Protein AF-A0A7Y3F2E5-F1 (afdb_monomer)

Secondary structure (DSSP, 8-state):
-HHHHHHHHHHHTTHHHHHHHHHHT----PPPPP--HHHHGGG---SSTT--------TTSSSS-----B-TT--B-

Radius of gyration: 27.79 Å; Cα contacts (8 Å, |Δi|>4): 20; chains: 1; bounding box: 28×23×89 Å

Solvent-accessible surface area (backbone atoms only — not comparable to full-atom values): 5383 Å² total; per-residue (Å²): 119,74,64,60,57,56,48,50,54,57,54,61,67,46,48,66,57,53,51,50,51,57,63,72,67,74,77,82,80,74,79,80,78,88,67,55,77,79,57,47,62,75,70,66,83,72,97,46,92,89,64,84,86,81,90,86,78,51,78,88,82,48,76,89,82,86,75,76,47,69,50,99,85,70,48,84,81

Mean predicted aligned error: 11.4 Å

Structure (mmCIF, N/CA/C/O backbone):
data_AF-A0A7Y3F2E5-F1
#
_entry.id   AF-A0A7Y3F2E5-F1
#
loop_
_atom_site.group_PDB
_atom_site.id
_atom_site.type_symbol
_atom_site.label_atom_id
_atom_site.label_alt_id
_atom_site.label_comp_id
_atom_site.label_asym_id
_atom_site.label_entity_id
_atom_site.label_seq_id
_atom_site.pdbx_PDB_ins_code
_atom_site.Cartn_x
_atom_site.Cartn_y
_atom_site.Cartn_z
_atom_site.occupancy
_atom_site.B_iso_or_equiv
_atom_site.auth_seq_id
_atom_site.auth_comp_id
_atom_site.auth_asym_id
_atom_site.auth_atom_id
_atom_site.pdbx_PDB_model_num
ATOM 1 N N . MET A 1 1 ? -16.856 0.255 66.730 1.00 59.03 1 MET A N 1
ATOM 2 C CA . MET A 1 1 ? -15.850 1.125 66.077 1.00 59.03 1 MET A CA 1
ATOM 3 C C . MET A 1 1 ? -14.802 0.344 65.271 1.00 59.03 1 MET A C 1
ATOM 5 O O . MET A 1 1 ? -14.693 0.574 64.080 1.00 59.03 1 MET A O 1
ATOM 9 N N . PHE A 1 2 ? -14.106 -0.654 65.838 1.00 59.84 2 PHE A N 1
ATOM 10 C CA . PHE A 1 2 ? -13.062 -1.445 65.139 1.00 59.84 2 PHE A CA 1
ATOM 11 C C . PHE A 1 2 ? -13.519 -2.323 63.950 1.00 59.84 2 PHE A C 1
ATOM 13 O O . PHE A 1 2 ? -12.685 -2.808 63.185 1.00 59.84 2 PHE A O 1
ATOM 20 N N . ARG A 1 3 ? -14.828 -2.553 63.787 1.00 63.41 3 ARG A N 1
ATOM 21 C CA . ARG A 1 3 ? -15.394 -3.384 62.710 1.00 63.41 3 ARG A CA 1
ATOM 22 C C . ARG A 1 3 ? -15.351 -2.681 61.346 1.00 63.41 3 ARG A C 1
ATOM 24 O O . ARG A 1 3 ? -15.048 -3.331 60.352 1.00 63.41 3 ARG A O 1
ATOM 31 N N . GLU A 1 4 ? -15.548 -1.363 61.336 1.00 65.38 4 GLU A N 1
ATOM 32 C CA . GLU A 1 4 ? -15.518 -0.510 60.136 1.00 65.38 4 GLU A CA 1
ATOM 33 C C . GLU A 1 4 ? -14.104 -0.414 59.537 1.00 65.38 4 GLU A C 1
ATOM 35 O O . GLU A 1 4 ? -13.915 -0.506 58.329 1.00 65.38 4 GLU A O 1
ATOM 40 N N . ILE A 1 5 ? -13.077 -0.343 60.391 1.00 68.12 5 ILE A N 1
ATOM 41 C CA . ILE A 1 5 ? -11.669 -0.250 59.966 1.00 68.12 5 ILE A CA 1
ATOM 42 C C . ILE A 1 5 ? -11.186 -1.575 59.354 1.00 68.12 5 ILE A C 1
ATOM 44 O O . ILE A 1 5 ? -10.529 -1.586 58.314 1.00 68.12 5 ILE A O 1
ATOM 48 N N . LYS A 1 6 ? -11.548 -2.716 59.958 1.00 71.19 6 LYS A N 1
ATOM 49 C CA . LYS A 1 6 ? -11.242 -4.048 59.400 1.00 71.19 6 LYS A CA 1
ATOM 50 C C . LYS A 1 6 ? -11.981 -4.304 58.083 1.00 71.19 6 LYS A C 1
ATOM 52 O O . LYS A 1 6 ? -11.456 -4.999 57.217 1.00 71.19 6 LYS A O 1
ATOM 57 N N . PHE A 1 7 ? -13.182 -3.746 57.931 1.00 67.62 7 PHE A N 1
ATOM 58 C CA . PHE A 1 7 ? -13.957 -3.799 56.693 1.00 67.62 7 PHE A CA 1
ATOM 59 C C . PHE A 1 7 ? -13.288 -2.983 55.578 1.00 67.62 7 PHE A C 1
ATOM 61 O O . PHE A 1 7 ? -13.087 -3.501 54.480 1.00 67.62 7 PHE A O 1
ATOM 68 N N . PHE A 1 8 ? -12.831 -1.770 55.898 1.00 70.62 8 PHE A N 1
ATOM 69 C CA . PHE A 1 8 ? -12.104 -0.892 54.982 1.00 70.62 8 PHE A CA 1
ATOM 70 C C . PHE A 1 8 ? -10.809 -1.531 54.452 1.00 70.62 8 PHE A C 1
ATOM 72 O O . PHE A 1 8 ? -10.588 -1.593 53.244 1.00 70.62 8 PHE A O 1
ATOM 79 N N . TYR A 1 9 ? -9.997 -2.121 55.337 1.00 68.94 9 TYR A N 1
ATOM 80 C CA . TYR A 1 9 ? -8.777 -2.840 54.944 1.00 68.94 9 TYR A CA 1
ATOM 81 C C . TYR A 1 9 ? -9.049 -4.094 54.103 1.00 68.94 9 TYR A C 1
ATOM 83 O O . TYR A 1 9 ? -8.230 -4.467 53.264 1.00 68.94 9 TYR A O 1
ATOM 91 N N . ARG A 1 10 ? -10.197 -4.753 54.299 1.00 71.12 10 ARG A N 1
ATOM 92 C CA . ARG A 1 10 ? -10.586 -5.932 53.515 1.00 71.12 10 ARG A CA 1
ATOM 93 C C . ARG A 1 10 ? -10.978 -5.567 52.082 1.00 71.12 10 ARG A C 1
ATOM 95 O O . ARG A 1 10 ? -10.660 -6.328 51.177 1.00 71.12 10 ARG A O 1
ATOM 102 N N . ILE A 1 11 ? -11.598 -4.405 51.879 1.00 69.62 11 ILE A N 1
ATOM 103 C CA . ILE A 1 11 ? -11.917 -3.859 50.550 1.00 69.62 11 ILE A CA 1
ATOM 104 C C . ILE A 1 11 ? -10.646 -3.368 49.848 1.00 69.62 11 ILE A C 1
ATOM 106 O O . ILE A 1 11 ? -10.394 -3.735 48.702 1.00 69.62 11 ILE A O 1
ATOM 110 N N . LEU A 1 12 ? -9.795 -2.618 50.556 1.00 76.12 12 LEU A N 1
ATOM 111 C CA . LEU A 1 12 ? -8.542 -2.089 50.007 1.00 76.12 12 LEU A CA 1
ATOM 112 C C . LEU A 1 12 ? -7.576 -3.204 49.560 1.00 76.12 12 LEU A C 1
ATOM 114 O O . LEU A 1 12 ? -6.854 -3.047 48.579 1.00 76.12 12 LEU A O 1
ATOM 118 N N . ARG A 1 13 ? -7.612 -4.368 50.226 1.00 79.56 13 ARG A N 1
ATOM 119 C CA . ARG A 1 13 ? -6.807 -5.555 49.885 1.00 79.56 13 ARG A CA 1
ATOM 120 C C . ARG A 1 13 ? -7.209 -6.230 48.564 1.00 79.56 13 ARG A C 1
ATOM 122 O O . ARG A 1 13 ? -6.384 -6.927 47.981 1.00 79.56 13 ARG A O 1
ATOM 129 N N . LEU A 1 14 ? -8.443 -6.042 48.092 1.00 79.62 14 LEU A N 1
ATOM 130 C CA . LEU A 1 14 ? -8.950 -6.651 46.850 1.00 79.62 14 LEU A CA 1
ATOM 131 C C . LEU A 1 14 ? -8.726 -5.768 45.612 1.00 79.62 14 LEU A C 1
ATOM 133 O O . LEU A 1 14 ? -8.758 -6.258 44.486 1.00 79.62 14 LEU A O 1
ATOM 137 N N . LEU A 1 15 ? -8.444 -4.482 45.820 1.00 82.06 15 LEU A N 1
ATOM 138 C CA . LEU A 1 15 ? -8.224 -3.487 44.773 1.00 82.06 15 LEU A CA 1
ATOM 139 C C . LEU A 1 15 ? -7.078 -3.832 43.791 1.00 82.06 15 LEU A C 1
ATOM 141 O O . LEU A 1 15 ? -7.314 -3.753 42.587 1.00 82.06 15 LEU A O 1
ATOM 145 N N . PRO A 1 16 ? -5.882 -4.293 44.223 1.00 84.19 16 PRO A N 1
ATOM 146 C CA . PRO A 1 16 ? -4.820 -4.673 43.283 1.00 84.19 16 PRO A CA 1
ATOM 147 C C . PRO A 1 16 ? -5.162 -5.928 42.468 1.00 84.19 16 PRO A C 1
ATOM 149 O O . PRO A 1 16 ? -4.749 -6.040 41.318 1.00 84.19 16 PRO A O 1
ATOM 152 N N . VAL A 1 17 ? -5.958 -6.850 43.024 1.00 84.88 17 VAL A N 1
ATOM 153 C CA . VAL A 1 17 ? -6.442 -8.040 42.304 1.00 84.88 17 VAL A CA 1
ATOM 154 C C . VAL A 1 17 ? -7.451 -7.636 41.232 1.00 84.88 17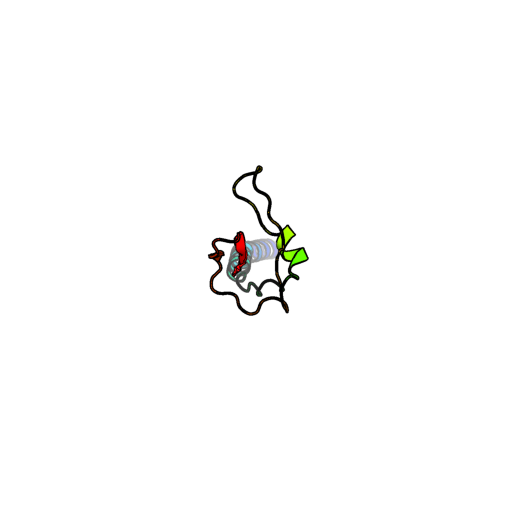 VAL A C 1
ATOM 156 O O . VAL A 1 17 ? -7.370 -8.121 40.110 1.00 84.88 17 VAL A O 1
ATOM 159 N N . ALA A 1 18 ? -8.355 -6.704 41.539 1.00 83.12 18 ALA A N 1
ATOM 160 C CA . ALA A 1 18 ? -9.289 -6.161 40.557 1.00 83.12 18 ALA A CA 1
ATOM 161 C C . ALA A 1 18 ? -8.564 -5.425 39.415 1.00 83.12 18 ALA A C 1
ATOM 163 O O . ALA A 1 18 ? -8.897 -5.633 38.252 1.00 83.12 18 ALA A O 1
ATOM 164 N N . VAL A 1 19 ? -7.530 -4.631 39.722 1.00 84.38 19 VAL A N 1
ATOM 165 C CA . VAL A 1 19 ? -6.698 -3.960 38.704 1.00 84.38 19 VAL A CA 1
ATOM 166 C C . VAL A 1 19 ? -5.958 -4.979 37.832 1.00 84.38 19 VAL A C 1
ATOM 168 O O . VAL A 1 19 ? -5.976 -4.861 36.610 1.00 84.38 19 VAL A O 1
ATOM 171 N N . LEU A 1 20 ? -5.369 -6.017 38.434 1.00 82.06 20 LEU A N 1
ATOM 172 C CA . LEU A 1 20 ? -4.703 -7.096 37.702 1.00 82.06 20 LEU A CA 1
ATOM 173 C C . LEU A 1 20 ? -5.676 -7.835 36.772 1.00 82.06 20 LEU A C 1
ATOM 175 O O . LEU A 1 20 ? -5.344 -8.102 35.623 1.00 82.06 20 LEU A O 1
ATOM 179 N N . ILE A 1 21 ? -6.896 -8.111 37.239 1.00 82.06 21 ILE A N 1
ATOM 180 C CA . ILE A 1 21 ? -7.956 -8.719 36.428 1.00 82.06 21 ILE A CA 1
ATOM 181 C C . ILE A 1 21 ? -8.295 -7.816 35.234 1.00 82.06 21 ILE A C 1
ATOM 183 O O . ILE A 1 21 ? -8.328 -8.312 34.113 1.00 82.06 21 ILE A O 1
ATOM 187 N N . VAL A 1 22 ? -8.475 -6.506 35.426 1.00 78.62 22 VAL A N 1
ATOM 188 C CA . VAL A 1 22 ? -8.769 -5.562 34.328 1.00 78.62 22 VAL A CA 1
ATOM 189 C C . VAL A 1 22 ? -7.641 -5.521 33.290 1.00 78.62 22 VAL A C 1
ATOM 191 O O . VAL A 1 22 ? -7.919 -5.537 32.093 1.00 78.62 22 VAL A O 1
ATOM 194 N N . ILE A 1 23 ? -6.378 -5.544 33.727 1.00 76.31 23 ILE A N 1
ATOM 195 C CA . ILE A 1 23 ? -5.214 -5.580 32.826 1.00 76.31 23 ILE A CA 1
ATOM 196 C C . ILE A 1 23 ? -5.197 -6.879 32.002 1.00 76.31 23 ILE A C 1
ATOM 198 O O . ILE A 1 23 ? -4.915 -6.846 30.806 1.00 76.31 23 ILE A O 1
ATOM 202 N N . LEU A 1 24 ? -5.554 -8.014 32.611 1.00 73.12 24 LEU A N 1
ATOM 203 C CA . LEU A 1 24 ? -5.565 -9.323 31.948 1.00 73.12 24 LEU A CA 1
ATOM 204 C C . LEU A 1 24 ? -6.737 -9.523 30.967 1.00 73.12 24 LEU A C 1
ATOM 206 O O . LEU A 1 24 ? -6.658 -10.404 30.115 1.00 73.12 24 LEU A O 1
ATOM 210 N N . HIS A 1 25 ? -7.807 -8.724 31.047 1.00 68.56 25 HIS A N 1
ATOM 211 C CA . HIS 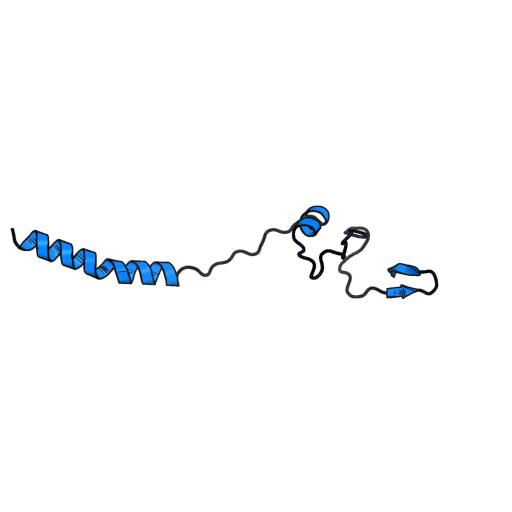A 1 25 ? -8.973 -8.838 30.153 1.00 68.56 25 HIS A CA 1
ATOM 212 C C . HIS A 1 25 ? -8.835 -8.041 28.842 1.00 68.56 25 HIS A C 1
ATOM 214 O O . HIS A 1 25 ? -9.716 -8.111 27.983 1.00 68.56 25 HIS A O 1
ATOM 220 N N . SER A 1 26 ? -7.740 -7.302 28.651 1.00 65.19 26 SER A N 1
ATOM 221 C CA . SER A 1 26 ? -7.536 -6.462 27.468 1.00 65.19 26 SER A CA 1
ATOM 222 C C . SER A 1 26 ? -6.855 -7.231 26.333 1.00 65.19 26 SER A C 1
ATOM 224 O O . SER A 1 26 ? -5.690 -7.002 26.021 1.00 65.19 26 SER A O 1
ATOM 226 N N . CYS A 1 27 ? -7.560 -8.176 25.708 1.00 65.00 27 CYS A N 1
ATOM 227 C CA . CYS A 1 27 ? -7.132 -8.670 24.395 1.00 65.00 27 CYS A CA 1
ATOM 228 C C . CYS A 1 27 ? -8.306 -9.185 23.556 1.00 65.00 27 CYS A C 1
ATOM 230 O O . CY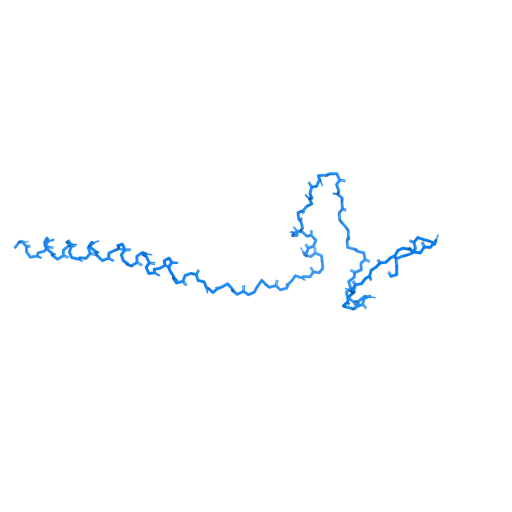S A 1 27 ? -8.434 -10.371 23.260 1.00 65.00 27 CYS A O 1
ATOM 232 N N . LYS A 1 28 ? -9.182 -8.265 23.155 1.00 67.69 28 LYS A N 1
ATOM 233 C CA . LYS A 1 28 ? -9.975 -8.415 21.932 1.00 67.69 28 LYS A CA 1
ATOM 234 C C . LYS A 1 28 ? -9.765 -7.160 21.101 1.00 67.69 28 LYS A C 1
ATOM 236 O O . LYS A 1 28 ? -10.381 -6.133 21.362 1.00 67.69 28 LYS A O 1
ATOM 241 N N . LYS A 1 29 ? -8.828 -7.229 20.157 1.00 75.81 29 LYS A N 1
ATOM 242 C CA . LYS A 1 29 ? -8.638 -6.186 19.151 1.00 75.81 29 LYS A CA 1
ATOM 243 C C . LYS A 1 29 ? -9.470 -6.590 17.941 1.00 75.81 29 LYS A C 1
ATOM 245 O O . LYS A 1 29 ? -9.115 -7.539 17.248 1.00 75.81 29 LYS A O 1
ATOM 250 N N . GLU A 1 30 ? -10.598 -5.915 17.750 1.00 84.50 30 GLU A N 1
ATOM 251 C CA . GLU A 1 30 ? -11.352 -6.001 16.498 1.00 84.50 30 GLU A CA 1
ATOM 252 C C . GLU A 1 30 ? -10.423 -5.616 15.329 1.00 84.50 30 GLU A C 1
ATOM 254 O O . GLU A 1 30 ? -9.527 -4.777 15.513 1.00 84.50 30 GLU A O 1
ATOM 259 N N . PRO A 1 31 ? -10.583 -6.225 14.143 1.00 85.69 31 PRO A N 1
ATOM 260 C CA . PRO A 1 31 ? -9.826 -5.820 12.968 1.00 85.69 31 PRO A CA 1
ATOM 261 C C . PRO A 1 31 ? -10.077 -4.339 12.669 1.00 85.69 31 PRO A C 1
ATOM 263 O O . PRO A 1 31 ? -11.173 -3.817 12.885 1.00 85.69 31 PRO A O 1
ATOM 266 N N . SER A 1 32 ? -9.046 -3.647 12.184 1.00 88.19 32 SER A N 1
ATOM 267 C CA . SER A 1 32 ? -9.202 -2.262 11.747 1.00 88.19 32 SER A CA 1
ATOM 268 C C . SER A 1 32 ? -10.243 -2.195 10.625 1.00 88.19 32 SER A C 1
ATOM 270 O O . SER A 1 32 ? -10.205 -3.044 9.729 1.00 88.19 32 SER A O 1
ATOM 272 N N . PRO A 1 33 ? -11.142 -1.196 10.637 1.00 91.81 33 PRO A N 1
ATOM 273 C CA . PRO A 1 33 ? -12.042 -0.964 9.517 1.00 91.81 33 PRO A CA 1
ATOM 274 C C . PRO A 1 33 ? -11.257 -0.817 8.204 1.00 91.81 33 PRO A C 1
ATOM 276 O O . PRO A 1 33 ? -10.150 -0.268 8.224 1.00 91.81 33 PRO A O 1
ATOM 279 N N . PRO A 1 34 ? -11.802 -1.286 7.070 1.00 92.50 34 PRO A N 1
ATOM 280 C CA . PRO A 1 34 ? -11.181 -1.057 5.775 1.00 92.50 34 PRO A CA 1
ATOM 281 C C . PRO A 1 34 ? -11.174 0.442 5.451 1.00 92.50 34 PRO A C 1
ATOM 283 O O . PRO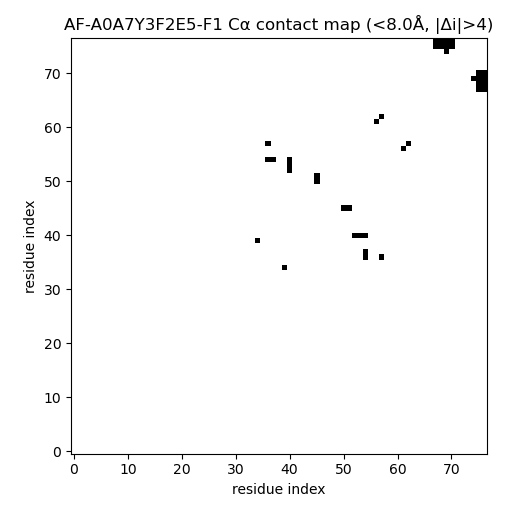 A 1 34 ? -12.112 1.164 5.790 1.00 92.50 34 PRO A O 1
ATOM 286 N N . LEU A 1 35 ? -10.118 0.894 4.778 1.00 95.38 35 LEU A N 1
ATOM 287 C CA . LEU A 1 35 ? -9.982 2.262 4.282 1.00 95.38 35 LEU A CA 1
ATOM 288 C C . LEU A 1 35 ? -10.213 2.290 2.774 1.00 95.38 35 LEU A C 1
ATOM 290 O O . LEU A 1 35 ? -9.858 1.340 2.073 1.00 95.38 35 LEU A O 1
ATOM 294 N N . SER A 1 36 ? -10.748 3.397 2.260 1.00 95.88 36 SER A N 1
ATOM 295 C CA . SER A 1 36 ? -10.676 3.648 0.820 1.00 95.88 36 SER A CA 1
ATOM 296 C C . SER A 1 36 ? -9.216 3.863 0.381 1.00 95.88 36 SER A C 1
ATOM 298 O O . SER A 1 36 ? -8.379 4.262 1.199 1.00 95.88 36 SER A O 1
ATOM 300 N N . PRO A 1 37 ? -8.878 3.664 -0.906 1.00 95.88 37 PRO A N 1
ATOM 301 C CA . PRO A 1 37 ? -7.511 3.857 -1.395 1.00 95.88 37 PRO A CA 1
ATOM 302 C C . PRO A 1 37 ? -6.920 5.241 -1.072 1.00 95.88 37 PRO A C 1
ATOM 304 O O . PRO A 1 37 ? -5.750 5.355 -0.711 1.00 95.88 37 PRO A O 1
ATOM 307 N N . SER A 1 38 ? -7.733 6.300 -1.146 1.00 95.81 38 SER A N 1
ATOM 308 C CA . SER A 1 38 ? -7.306 7.675 -0.853 1.00 95.81 38 SER A CA 1
ATOM 309 C C . SER A 1 38 ? -7.147 7.960 0.645 1.00 95.81 38 SER A C 1
ATOM 311 O O . SER A 1 38 ? -6.352 8.817 1.030 1.00 95.81 38 SER A O 1
ATOM 313 N N . GLU A 1 39 ? -7.877 7.253 1.507 1.00 96.62 39 GLU A N 1
ATOM 314 C CA . GLU A 1 39 ? -7.694 7.317 2.959 1.00 96.62 39 GLU A CA 1
ATOM 315 C C . GLU A 1 39 ? -6.467 6.523 3.402 1.00 96.62 39 GLU A C 1
ATOM 317 O O . GLU A 1 39 ? -5.706 7.013 4.235 1.00 96.62 39 GLU A O 1
ATOM 322 N N . ALA A 1 40 ? -6.232 5.349 2.809 1.00 95.75 40 ALA A N 1
ATOM 323 C CA . ALA A 1 40 ? -5.065 4.522 3.094 1.00 95.75 40 ALA A CA 1
ATOM 324 C C . ALA A 1 40 ? -3.753 5.278 2.840 1.00 95.75 40 ALA A C 1
ATOM 326 O O . ALA A 1 40 ? -2.849 5.188 3.669 1.00 95.75 40 ALA A O 1
ATOM 327 N N . LEU A 1 41 ? -3.678 6.106 1.784 1.00 95.94 41 LEU A N 1
ATOM 328 C CA . LEU A 1 41 ? -2.522 6.978 1.511 1.00 95.94 41 LEU A CA 1
ATOM 329 C C . LEU A 1 41 ? -2.078 7.794 2.736 1.00 95.94 41 LEU A C 1
ATOM 331 O O . LEU A 1 41 ? -0.887 7.966 2.964 1.00 95.94 41 LEU A O 1
ATOM 335 N N . LYS A 1 42 ? -3.030 8.270 3.546 1.00 94.38 42 LYS A N 1
ATOM 336 C CA . LYS A 1 42 ? -2.756 9.105 4.726 1.00 94.38 42 LYS A CA 1
ATOM 337 C C . LYS A 1 42 ? -2.214 8.313 5.917 1.00 94.38 42 LYS A C 1
ATOM 339 O O . LYS A 1 42 ? -1.768 8.923 6.881 1.00 94.38 42 LYS A O 1
ATOM 344 N N . SER A 1 43 ? -2.310 6.984 5.881 1.00 95.12 43 SER A N 1
ATOM 345 C CA . SER A 1 43 ? -1.852 6.097 6.958 1.00 95.12 43 SER A CA 1
ATOM 346 C C . SER A 1 43 ? -0.427 5.577 6.773 1.00 95.12 43 SER A C 1
ATOM 348 O O . SER A 1 43 ? 0.107 4.970 7.698 1.00 95.12 43 SER A O 1
ATOM 350 N N . PHE A 1 44 ? 0.186 5.788 5.604 1.00 95.25 44 PHE A N 1
ATOM 351 C CA . PHE A 1 44 ? 1.559 5.356 5.366 1.00 95.25 44 PHE A CA 1
ATOM 352 C C . PHE A 1 44 ? 2.551 6.298 6.046 1.00 95.25 44 PHE A C 1
ATOM 354 O O . PHE A 1 44 ? 2.455 7.518 5.930 1.00 95.25 44 PHE A O 1
ATOM 361 N N . GLU A 1 45 ? 3.548 5.709 6.696 1.00 96.50 45 GLU A N 1
ATOM 362 C CA . GLU A 1 45 ? 4.738 6.402 7.178 1.00 96.50 45 GLU A CA 1
ATOM 363 C C . GLU A 1 45 ? 5.908 5.995 6.280 1.00 96.50 45 GLU A C 1
ATOM 365 O O . GLU A 1 45 ? 6.203 4.807 6.128 1.00 96.50 45 GLU A O 1
ATOM 370 N N . LEU A 1 46 ? 6.545 6.973 5.637 1.00 96.69 46 LEU A N 1
ATOM 371 C CA . LEU A 1 46 ? 7.690 6.729 4.764 1.00 96.69 46 LEU A CA 1
ATOM 372 C C . LEU A 1 46 ? 8.981 6.753 5.580 1.00 96.69 46 LEU A C 1
ATOM 374 O O . LEU A 1 46 ? 9.117 7.519 6.533 1.00 96.69 46 LEU A O 1
ATOM 378 N N . ALA A 1 47 ? 9.935 5.906 5.199 1.00 97.00 47 ALA A N 1
ATOM 379 C CA . ALA A 1 47 ? 11.205 5.784 5.913 1.00 97.00 47 ALA A CA 1
ATOM 380 C C . ALA A 1 47 ? 12.089 7.039 5.793 1.00 97.00 47 ALA A C 1
ATOM 382 O O . ALA A 1 47 ? 12.931 7.272 6.657 1.00 97.00 47 ALA A O 1
ATOM 383 N N . ASP A 1 48 ? 11.900 7.826 4.732 1.00 97.69 48 ASP A N 1
ATOM 384 C CA . ASP A 1 48 ? 12.693 9.010 4.415 1.00 97.69 48 ASP A CA 1
ATOM 385 C C . ASP A 1 48 ? 11.764 10.184 4.041 1.00 97.69 48 ASP A C 1
ATOM 387 O O . ASP A 1 48 ? 10.800 9.968 3.297 1.00 97.69 48 ASP A O 1
ATOM 391 N N . PRO A 1 49 ? 12.011 11.407 4.552 1.00 95.44 49 PRO A N 1
ATOM 392 C CA . PRO A 1 49 ? 11.205 12.591 4.246 1.00 95.44 49 PRO A CA 1
ATOM 393 C C . PRO A 1 49 ? 11.263 13.059 2.782 1.00 95.44 49 PRO A C 1
ATOM 395 O O . PRO A 1 49 ? 10.393 13.827 2.378 1.00 95.44 49 PRO A O 1
ATOM 398 N N . GLU A 1 50 ? 12.264 12.650 1.998 1.00 97.62 50 GLU A N 1
ATOM 399 C CA . GLU A 1 50 ? 12.386 12.995 0.573 1.00 97.62 50 GLU A CA 1
ATOM 400 C C . GLU A 1 50 ? 11.574 12.061 -0.339 1.00 97.62 50 GLU A C 1
ATOM 402 O O . GLU A 1 50 ? 11.446 12.319 -1.537 1.00 97.62 50 GLU A O 1
ATOM 407 N N . LEU A 1 51 ? 11.012 10.977 0.206 1.00 97.38 51 LEU A N 1
ATOM 408 C CA . LEU A 1 51 ? 10.154 10.072 -0.550 1.00 97.38 51 LEU A CA 1
ATOM 409 C C . LEU A 1 51 ? 8.726 10.610 -0.649 1.00 97.38 51 LEU A C 1
ATOM 411 O O . LEU A 1 51 ? 8.167 11.162 0.297 1.00 97.38 51 LEU A O 1
ATOM 415 N N . GLU A 1 52 ? 8.103 10.359 -1.798 1.00 96.00 52 GLU A N 1
ATOM 416 C CA . GLU A 1 52 ? 6.700 10.666 -2.060 1.00 96.00 52 GLU A CA 1
ATOM 417 C C . GLU A 1 52 ? 5.945 9.383 -2.424 1.00 96.00 52 GLU A C 1
ATOM 419 O O . GLU A 1 52 ? 6.479 8.494 -3.091 1.00 96.00 52 GLU A O 1
ATOM 424 N N . ILE A 1 53 ? 4.684 9.289 -1.998 1.00 96.31 53 ILE A N 1
ATOM 425 C CA . ILE A 1 53 ? 3.773 8.196 -2.349 1.00 96.31 53 ILE A CA 1
ATOM 426 C C . ILE A 1 53 ? 2.562 8.739 -3.106 1.00 96.31 53 ILE A C 1
ATOM 428 O O . ILE A 1 53 ? 1.984 9.759 -2.734 1.00 96.31 53 ILE A O 1
ATOM 432 N N . GLN A 1 54 ? 2.151 8.029 -4.157 1.00 95.69 54 GLN A N 1
ATOM 433 C CA . GLN A 1 54 ? 1.007 8.395 -4.989 1.00 95.69 54 GLN A CA 1
ATOM 434 C C . GLN A 1 54 ? 0.130 7.173 -5.272 1.00 95.69 54 GLN A C 1
ATOM 436 O O . GLN A 1 54 ? 0.625 6.067 -5.494 1.00 95.69 54 GLN A O 1
ATOM 441 N N . LEU A 1 55 ? -1.189 7.378 -5.290 1.00 95.75 55 LEU A N 1
ATOM 442 C CA . LEU A 1 55 ? -2.144 6.357 -5.714 1.00 95.75 55 LEU A CA 1
ATOM 443 C C . LEU A 1 55 ? -2.252 6.364 -7.241 1.00 95.75 55 LEU A C 1
ATOM 445 O O . LEU A 1 55 ? -2.805 7.300 -7.813 1.00 95.75 55 LEU A O 1
ATOM 449 N N . VAL A 1 56 ? -1.752 5.306 -7.882 1.00 94.50 56 VAL A N 1
ATOM 450 C CA . VAL A 1 56 ? -1.722 5.183 -9.353 1.00 94.50 56 VAL A CA 1
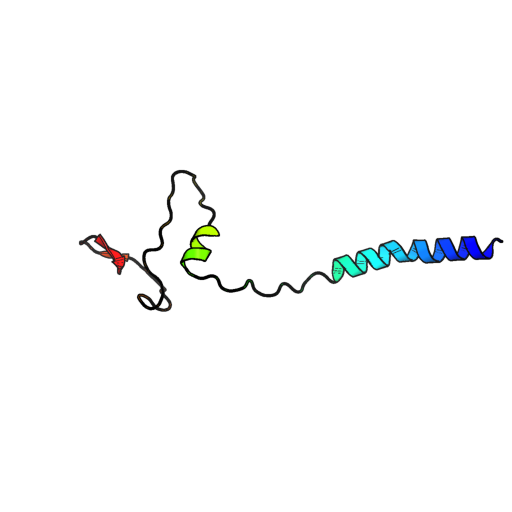ATOM 451 C C . VAL A 1 56 ? -2.761 4.207 -9.914 1.00 94.50 56 VAL A C 1
ATOM 453 O O . VAL A 1 56 ? -3.172 4.347 -11.062 1.00 94.50 56 VAL A O 1
ATOM 456 N N . ALA A 1 57 ? -3.214 3.240 -9.113 1.00 94.25 57 ALA A N 1
ATOM 457 C CA . ALA A 1 57 ? -4.249 2.280 -9.479 1.00 94.25 57 ALA A CA 1
ATOM 458 C C . ALA A 1 57 ? -4.994 1.788 -8.230 1.00 94.25 57 ALA A C 1
ATOM 460 O O . ALA A 1 57 ? -4.403 1.633 -7.164 1.00 94.25 57 ALA A O 1
ATOM 461 N N . ALA A 1 58 ? -6.291 1.537 -8.375 1.00 95.75 58 ALA A N 1
ATOM 462 C CA . ALA A 1 58 ? -7.150 0.901 -7.381 1.00 95.75 58 ALA A CA 1
ATOM 463 C C . ALA A 1 58 ? -8.255 0.128 -8.108 1.00 95.75 58 ALA A C 1
ATOM 465 O O . ALA A 1 58 ? -8.447 0.318 -9.311 1.00 95.75 58 ALA A O 1
ATOM 466 N N . GLU A 1 59 ? -9.010 -0.706 -7.399 1.00 95.31 59 GLU A N 1
ATOM 467 C CA . GLU A 1 59 ? -10.213 -1.315 -7.968 1.00 95.31 59 GLU A CA 1
ATOM 468 C C . GLU A 1 59 ? -11.150 -0.238 -8.557 1.00 95.31 59 GLU A C 1
ATOM 470 O O . GLU A 1 59 ? -11.328 0.826 -7.953 1.00 95.31 59 GLU A O 1
ATOM 475 N N . PRO A 1 60 ? -11.742 -0.474 -9.743 1.00 94.81 60 PRO A N 1
ATOM 476 C CA . PRO A 1 60 ? -11.734 -1.723 -10.515 1.00 94.81 60 PRO A CA 1
ATOM 477 C C . PRO A 1 60 ? -10.594 -1.844 -11.548 1.00 94.81 60 PRO A C 1
ATOM 479 O O . PRO A 1 60 ? -10.604 -2.778 -12.343 1.00 94.81 60 PRO A O 1
ATOM 482 N N . LEU A 1 61 ? -9.640 -0.906 -11.597 1.00 94.12 61 LEU A N 1
ATOM 483 C CA . LEU A 1 61 ? -8.557 -0.916 -12.596 1.00 94.12 61 LEU A CA 1
ATOM 484 C C . LEU A 1 61 ? -7.632 -2.132 -12.440 1.00 94.12 61 LEU A C 1
ATOM 486 O O . LEU A 1 61 ? -7.131 -2.662 -13.427 1.00 94.12 61 LEU A O 1
ATOM 490 N N . VAL A 1 62 ? -7.422 -2.561 -11.198 1.00 93.88 62 VAL A N 1
ATOM 491 C CA . VAL A 1 62 ? -6.647 -3.745 -10.815 1.00 93.88 62 VAL A CA 1
ATOM 492 C C . VAL A 1 62 ? -7.467 -4.568 -9.826 1.00 93.88 62 VAL A C 1
ATOM 494 O O . VAL A 1 62 ? -8.256 -3.994 -9.081 1.00 93.88 62 VAL A O 1
ATOM 497 N N . GLN A 1 63 ? -7.281 -5.887 -9.809 1.00 94.94 63 GLN A N 1
ATOM 498 C CA . GLN A 1 63 ? -7.942 -6.802 -8.875 1.00 94.94 63 GLN A CA 1
ATOM 499 C C . GLN A 1 63 ? -6.898 -7.762 -8.299 1.00 94.94 63 GLN A C 1
ATOM 501 O O . GLN A 1 63 ? -6.192 -8.411 -9.067 1.00 94.94 63 GLN A O 1
ATOM 506 N N . ASP A 1 64 ? -6.791 -7.814 -6.967 1.00 94.69 64 ASP A N 1
ATOM 507 C CA . ASP A 1 64 ? -5.859 -8.671 -6.215 1.00 94.69 64 ASP A CA 1
ATOM 508 C C . ASP A 1 64 ? -4.426 -8.737 -6.804 1.00 94.69 64 ASP A C 1
ATOM 510 O O . ASP A 1 64 ? -3.932 -9.825 -7.124 1.00 94.69 64 ASP A O 1
ATOM 514 N N . PRO A 1 65 ? -3.731 -7.592 -6.990 1.00 92.44 65 PRO A N 1
ATOM 515 C CA . PRO A 1 65 ? -2.412 -7.579 -7.618 1.00 92.44 65 PRO A CA 1
ATOM 516 C C . PRO A 1 65 ? -1.376 -8.331 -6.767 1.00 92.44 65 PRO A C 1
ATOM 518 O O . PRO A 1 65 ? -1.226 -8.072 -5.574 1.00 92.44 65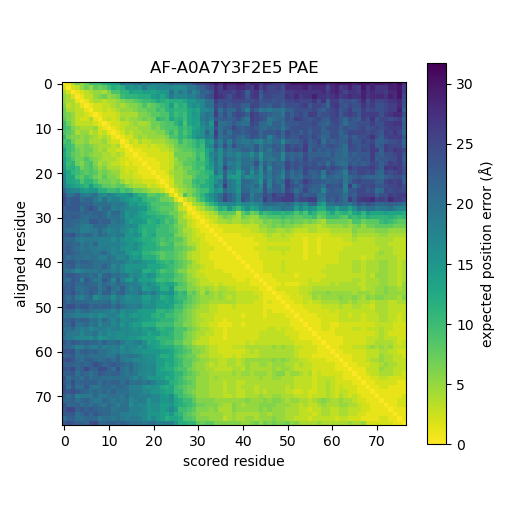 PRO A O 1
ATOM 521 N N . VAL A 1 66 ? -0.626 -9.243 -7.397 1.00 95.62 66 VAL A N 1
ATOM 522 C CA . VAL A 1 66 ? 0.414 -10.063 -6.735 1.00 95.62 66 VAL A CA 1
ATOM 523 C C . VAL A 1 66 ? 1.829 -9.610 -7.106 1.00 95.62 66 VAL A C 1
ATOM 525 O O . VAL A 1 66 ? 2.747 -9.709 -6.293 1.00 95.62 66 VAL A O 1
ATOM 528 N N . ALA A 1 67 ? 2.018 -9.111 -8.328 1.00 95.00 67 ALA A N 1
ATOM 529 C CA . ALA A 1 67 ? 3.300 -8.652 -8.848 1.00 95.00 67 ALA A CA 1
ATOM 530 C C . ALA A 1 67 ? 3.097 -7.453 -9.779 1.00 95.00 67 ALA A C 1
ATOM 532 O O . ALA A 1 67 ? 2.045 -7.344 -10.405 1.00 95.00 67 ALA A O 1
ATOM 533 N N . ILE A 1 68 ? 4.112 -6.587 -9.857 1.00 94.56 68 ILE A N 1
ATOM 534 C CA . ILE A 1 68 ? 4.187 -5.468 -10.803 1.00 94.56 68 ILE A CA 1
ATOM 535 C C . ILE A 1 68 ? 5.597 -5.384 -11.395 1.00 94.56 68 ILE A C 1
ATOM 537 O O . ILE A 1 68 ? 6.582 -5.690 -10.717 1.00 94.56 68 ILE A O 1
ATOM 541 N N . SER A 1 69 ? 5.709 -4.951 -12.645 1.00 95.94 69 SER A N 1
ATOM 542 C CA . SER A 1 69 ? 6.984 -4.679 -13.311 1.00 95.94 69 SER 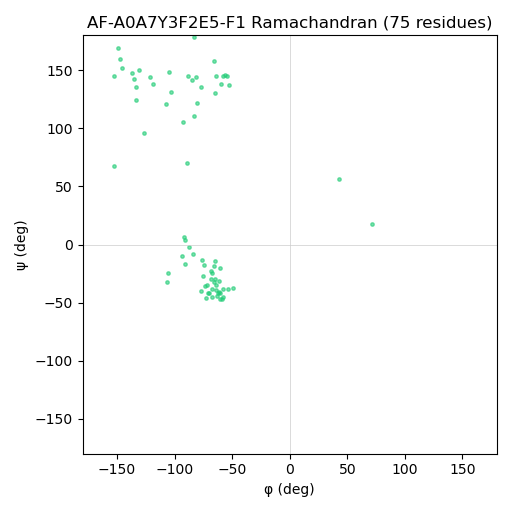A CA 1
ATOM 543 C C . SER A 1 69 ? 6.856 -3.537 -14.315 1.00 95.94 69 SER A C 1
ATOM 545 O O . SER A 1 69 ? 5.760 -3.211 -14.766 1.00 95.94 69 SER A O 1
ATOM 547 N N . PHE A 1 70 ? 7.984 -2.927 -14.672 1.00 96.00 70 PHE A N 1
ATOM 548 C CA . PHE A 1 70 ? 8.038 -1.956 -15.759 1.00 96.00 70 PHE A CA 1
ATOM 549 C C . PHE A 1 70 ? 8.651 -2.601 -16.997 1.00 96.00 70 PHE A C 1
ATOM 551 O O . PHE A 1 70 ? 9.705 -3.233 -16.906 1.00 96.00 70 PHE A O 1
ATOM 558 N 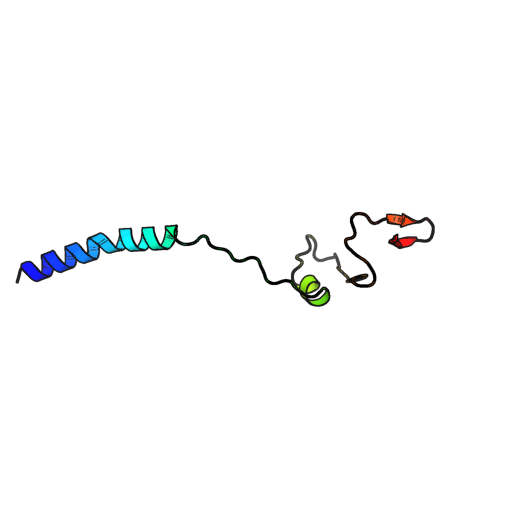N . ASP A 1 71 ? 7.998 -2.439 -18.146 1.00 95.81 71 ASP A N 1
ATOM 559 C CA . ASP A 1 71 ? 8.537 -2.902 -19.425 1.00 95.81 71 ASP A CA 1
ATOM 560 C C . ASP A 1 71 ? 9.523 -1.897 -20.052 1.00 95.81 71 ASP A C 1
ATOM 562 O O . ASP A 1 71 ? 9.765 -0.811 -19.523 1.00 95.81 71 ASP A O 1
ATOM 566 N N . GLU A 1 72 ? 10.091 -2.240 -21.212 1.00 97.50 72 GLU A N 1
ATOM 567 C CA . GLU A 1 72 ? 11.045 -1.385 -21.942 1.00 97.50 72 GLU A CA 1
ATOM 568 C C . GLU A 1 72 ? 10.459 -0.022 -22.355 1.00 97.50 72 GLU A C 1
ATOM 570 O O . GLU A 1 72 ? 11.198 0.923 -22.619 1.00 97.50 72 GLU A O 1
ATOM 575 N N . GLY A 1 73 ? 9.129 0.094 -22.410 1.00 97.50 73 GLY A N 1
ATOM 576 C CA . GLY A 1 73 ? 8.422 1.342 -22.680 1.00 97.50 73 GLY A CA 1
ATOM 577 C C . GLY A 1 73 ? 8.076 2.142 -21.423 1.00 97.50 73 GLY A C 1
ATOM 578 O O . GLY A 1 73 ? 7.383 3.151 -21.543 1.00 97.50 73 GLY A O 1
ATOM 579 N N . GLY A 1 74 ? 8.499 1.693 -20.238 1.00 95.44 74 GLY A N 1
ATOM 580 C CA . GLY A 1 74 ? 8.204 2.336 -18.959 1.00 95.44 74 GLY A CA 1
ATOM 581 C C . GLY A 1 74 ? 6.749 2.193 -18.510 1.00 95.44 74 GLY A C 1
ATOM 582 O O . GLY A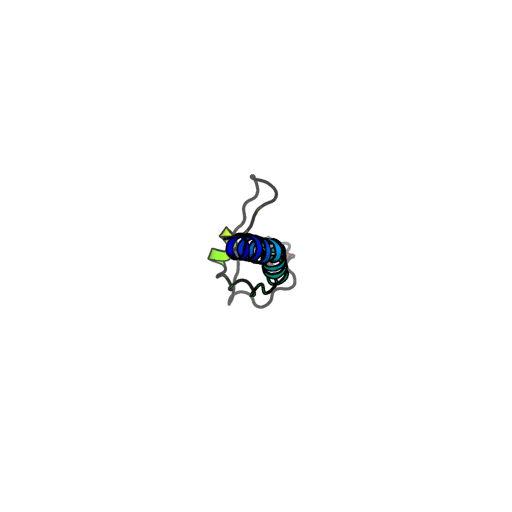 1 74 ? 6.299 2.958 -17.658 1.00 95.44 74 GLY A O 1
ATOM 583 N N . ARG A 1 75 ? 5.987 1.248 -19.075 1.00 94.56 75 ARG A N 1
ATOM 584 C CA . ARG A 1 75 ? 4.607 0.979 -18.645 1.00 94.56 75 ARG A CA 1
ATOM 585 C C . ARG A 1 75 ? 4.607 0.019 -17.468 1.00 94.56 75 ARG A C 1
ATOM 587 O O . ARG A 1 75 ? 5.387 -0.928 -17.457 1.00 94.56 75 ARG A O 1
ATOM 594 N N . LEU A 1 76 ? 3.702 0.253 -16.524 1.00 91.62 76 LEU A N 1
ATOM 595 C CA . LEU A 1 76 ? 3.458 -0.633 -15.390 1.00 91.62 76 LEU A CA 1
ATOM 596 C C . LEU A 1 76 ? 2.556 -1.794 -15.844 1.00 91.62 76 LEU A C 1
ATOM 598 O O . LEU A 1 76 ? 1.454 -1.541 -16.335 1.00 91.62 76 LEU A O 1
ATOM 602 N N . TRP A 1 77 ? 3.039 -3.028 -15.687 1.00 87.88 77 TRP A N 1
ATOM 603 C CA . TRP A 1 77 ? 2.326 -4.290 -15.933 1.00 87.88 77 TRP A CA 1
ATOM 604 C C . TRP A 1 77 ? 2.252 -5.143 -14.677 1.00 87.88 77 TRP A C 1
ATOM 606 O O . TRP A 1 77 ? 3.245 -5.130 -13.910 1.00 87.88 77 TRP A O 1
#

Foldseek 3Di:
DVVVVVVVVVVVVCVVVVVVVVVVPPDDDDDDDDDDPVRVLVVDDDPDPVDDDDDDDDPPRDDPDDDWDADPVRDID

pLDDT: mean 86.57, std 11.6, range [59.03, 97.69]

Sequence (77 aa):
MFREIKFFYRILRLLPVAVLIVILHSCKKEPSPPLSPSEALKSFELADPELEIQLVAAEPLVQDPVAISFDEGGRLW